Protein AF-A0A838RAI2-F1 (afdb_monomer_lite)

Radius of gyration: 19.01 Å; chains: 1; 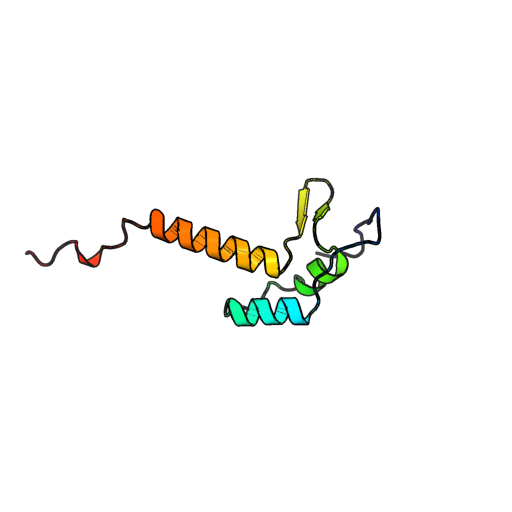bounding box: 58×26×46 Å

Secondary structure (DSSP, 8-state):
--GGGPPPS-S---PPPHHHHHHHHHHHTSPPPTTHHHHHHHH-SEEETTTEEE--HHHHHHHHHHHHHHHHHH-GGG-GGGS----

Foldseek 3Di:
DDPPPADDPDPPAAADAPVLQVVLCVVVVHHDPPCLNVVRRPHHADQGPVPDGNDGSVNCVVVVVVVVVVCVVVVPPPVVVPPDPDD

Structure (mmCIF, N/CA/C/O backbone):
data_AF-A0A838RAI2-F1
#
_entry.id   AF-A0A838RAI2-F1
#
loop_
_atom_site.group_PDB
_atom_site.id
_atom_site.type_symbol
_atom_site.label_atom_id
_atom_site.label_alt_id
_atom_site.label_comp_id
_atom_site.label_asym_id
_atom_site.label_entity_id
_atom_site.label_seq_id
_atom_site.pdbx_PDB_ins_code
_atom_site.Cartn_x
_atom_site.Cartn_y
_atom_site.Cartn_z
_atom_site.occupancy
_atom_site.B_iso_or_equiv
_atom_site.auth_seq_id
_atom_site.auth_comp_id
_atom_site.auth_asym_id
_atom_site.auth_atom_id
_atom_site.pdbx_PDB_model_num
ATOM 1 N N . MET A 1 1 ? -5.919 -8.488 -13.825 1.00 54.62 1 MET A N 1
ATOM 2 C CA . MET A 1 1 ? -5.062 -7.646 -14.687 1.00 54.62 1 MET A CA 1
ATOM 3 C C . MET A 1 1 ? -3.723 -8.337 -14.814 1.00 54.62 1 MET A C 1
ATOM 5 O O . MET A 1 1 ? -3.250 -8.863 -13.818 1.00 54.62 1 MET A O 1
ATOM 9 N N . ASP A 1 2 ? -3.162 -8.374 -16.016 1.00 65.00 2 ASP A N 1
ATOM 10 C CA . ASP A 1 2 ? -1.833 -8.927 -16.264 1.00 65.00 2 ASP A CA 1
ATOM 11 C C . ASP A 1 2 ? -0.828 -7.769 -16.349 1.00 65.00 2 ASP A C 1
ATOM 13 O O . ASP A 1 2 ? -0.927 -6.915 -17.233 1.00 65.00 2 ASP A O 1
ATOM 17 N N . PHE A 1 3 ? 0.091 -7.706 -15.386 1.00 66.56 3 PHE A N 1
ATOM 18 C CA . PHE A 1 3 ? 1.085 -6.637 -15.267 1.00 66.56 3 PHE A CA 1
ATOM 19 C C . PHE A 1 3 ? 2.337 -6.896 -16.121 1.00 66.56 3 PHE A C 1
ATOM 21 O O . PHE A 1 3 ? 3.276 -6.101 -16.086 1.00 66.56 3 PHE A O 1
ATOM 28 N N . GLU A 1 4 ? 2.373 -7.981 -16.908 1.00 66.38 4 GLU A N 1
ATOM 29 C CA . GLU A 1 4 ? 3.533 -8.326 -17.737 1.00 66.38 4 GLU A CA 1
ATOM 30 C C . GLU A 1 4 ? 3.812 -7.360 -18.886 1.00 66.38 4 GLU A C 1
ATOM 32 O O . GLU A 1 4 ? 4.949 -7.262 -19.344 1.00 66.38 4 GLU A O 1
ATOM 37 N N . LYS A 1 5 ? 2.803 -6.602 -19.318 1.00 66.94 5 LYS A N 1
ATOM 38 C CA . LYS A 1 5 ? 2.890 -5.721 -20.491 1.00 66.94 5 LYS A CA 1
ATOM 39 C C . LYS A 1 5 ? 3.248 -4.270 -20.162 1.00 66.94 5 LYS A C 1
ATOM 41 O O . LYS A 1 5 ? 3.207 -3.425 -21.053 1.00 66.94 5 LYS A O 1
ATOM 46 N N . ILE A 1 6 ? 3.566 -3.958 -18.905 1.00 69.44 6 ILE A N 1
ATOM 47 C CA . ILE A 1 6 ? 3.905 -2.589 -18.501 1.00 69.44 6 ILE A CA 1
ATOM 48 C C . ILE A 1 6 ? 5.378 -2.320 -18.818 1.00 69.44 6 ILE A C 1
ATOM 50 O O . ILE A 1 6 ? 6.274 -2.952 -18.260 1.00 69.44 6 ILE A O 1
ATOM 54 N N . TYR A 1 7 ? 5.620 -1.368 -19.721 1.00 68.50 7 TYR A N 1
ATOM 55 C CA . TYR A 1 7 ? 6.959 -0.887 -20.049 1.00 68.50 7 TYR A CA 1
ATOM 56 C C . TYR A 1 7 ? 7.435 0.110 -18.988 1.00 68.50 7 TYR A C 1
ATOM 58 O O . TYR A 1 7 ? 6.834 1.170 -18.803 1.00 68.50 7 TYR A O 1
ATOM 66 N N . LEU A 1 8 ? 8.526 -0.228 -18.302 1.00 70.12 8 LEU A N 1
ATOM 67 C CA . LEU A 1 8 ? 9.166 0.628 -17.308 1.00 70.12 8 LEU A CA 1
ATOM 68 C C . LEU A 1 8 ? 10.342 1.363 -17.957 1.00 70.12 8 LEU A C 1
ATOM 70 O O . LEU A 1 8 ? 11.264 0.737 -18.474 1.00 70.12 8 LEU A O 1
ATOM 74 N N . VAL A 1 9 ? 10.321 2.697 -17.914 1.00 69.19 9 VAL A N 1
ATOM 75 C CA . VAL A 1 9 ? 11.386 3.543 -18.489 1.00 69.19 9 VAL A CA 1
ATOM 76 C C . VAL A 1 9 ? 12.683 3.467 -17.664 1.00 69.19 9 VAL A C 1
ATOM 78 O O . VAL A 1 9 ? 13.765 3.707 -18.190 1.00 69.19 9 VAL A O 1
ATOM 81 N N . SER A 1 10 ? 12.594 3.107 -16.379 1.00 66.81 10 SER A N 1
ATOM 82 C CA . SER A 1 10 ? 13.731 2.952 -15.467 1.00 66.81 10 SER A CA 1
ATOM 83 C C . SER A 1 10 ? 13.485 1.804 -14.487 1.00 66.81 10 SER A C 1
ATOM 85 O O . SER A 1 10 ? 12.358 1.609 -14.036 1.00 66.81 10 SER A O 1
ATOM 87 N N . ALA A 1 11 ? 14.547 1.070 -14.144 1.00 67.94 11 ALA A N 1
ATOM 88 C CA . ALA A 1 11 ? 14.520 -0.027 -13.173 1.00 67.94 11 ALA A CA 1
ATOM 89 C C . ALA A 1 11 ? 14.768 0.429 -11.720 1.00 67.94 11 ALA A C 1
ATOM 91 O O . ALA A 1 11 ? 14.663 -0.380 -10.801 1.00 67.94 11 ALA A O 1
ATOM 92 N N . ASN A 1 12 ? 15.087 1.709 -11.495 1.00 75.62 12 ASN A N 1
ATOM 93 C CA . ASN A 1 12 ? 15.285 2.266 -10.154 1.00 75.62 12 ASN A CA 1
ATOM 94 C C . ASN A 1 12 ? 13.931 2.600 -9.517 1.00 75.62 12 ASN A C 1
ATOM 96 O O . ASN A 1 12 ? 13.536 3.764 -9.449 1.00 75.62 12 ASN A O 1
ATOM 100 N N . LEU A 1 13 ? 13.211 1.560 -9.103 1.00 83.69 13 LEU A N 1
ATOM 101 C CA . LEU A 1 13 ? 11.900 1.662 -8.477 1.00 83.69 13 LEU A CA 1
ATOM 102 C C . LEU A 1 13 ? 12.012 1.498 -6.963 1.00 83.69 13 LEU A C 1
ATOM 104 O O . LEU A 1 13 ? 12.665 0.581 -6.468 1.00 83.69 13 LEU A O 1
ATOM 108 N N . GLU A 1 14 ? 11.329 2.368 -6.227 1.00 86.31 14 GLU A N 1
ATOM 109 C CA . GLU A 1 14 ? 11.086 2.168 -4.802 1.00 86.31 14 GLU A CA 1
ATOM 110 C C . GLU A 1 14 ? 9.939 1.165 -4.657 1.00 86.31 14 GLU A C 1
ATOM 112 O O . GLU A 1 14 ? 8.776 1.510 -4.849 1.00 86.31 14 GLU A O 1
ATOM 117 N N . VAL A 1 15 ? 10.262 -0.096 -4.389 1.00 90.56 15 VAL A N 1
ATOM 118 C CA . VAL A 1 15 ? 9.281 -1.184 -4.294 1.00 90.56 15 VAL A CA 1
ATOM 119 C C . VAL A 1 15 ? 9.022 -1.558 -2.842 1.00 90.56 15 VAL A C 1
ATOM 121 O O . VAL A 1 15 ? 9.906 -1.451 -1.995 1.00 90.56 15 VAL A O 1
ATOM 124 N N . ALA A 1 16 ? 7.810 -2.028 -2.561 1.00 91.69 16 ALA A N 1
ATOM 125 C CA . ALA A 1 16 ? 7.503 -2.654 -1.281 1.00 91.69 16 ALA A CA 1
ATOM 126 C C . ALA A 1 16 ? 7.882 -4.137 -1.308 1.00 91.69 16 ALA A C 1
ATOM 128 O O . ALA A 1 16 ? 7.847 -4.771 -2.361 1.00 91.69 16 ALA A O 1
ATOM 129 N N . SER A 1 17 ? 8.209 -4.700 -0.150 1.00 92.06 17 SER A N 1
ATOM 130 C CA . SER A 1 17 ? 8.376 -6.142 0.033 1.00 92.06 17 SER A CA 1
ATOM 131 C C . SER A 1 17 ? 7.040 -6.828 0.341 1.00 92.06 17 SER A C 1
ATOM 133 O O . SER A 1 17 ? 6.063 -6.188 0.738 1.00 92.06 17 SER A O 1
ATOM 135 N N . ALA A 1 18 ? 7.000 -8.157 0.217 1.00 92.06 18 ALA A N 1
ATOM 136 C CA . ALA A 1 18 ? 5.853 -8.944 0.674 1.00 92.06 18 ALA A CA 1
ATOM 137 C C . ALA A 1 18 ? 5.586 -8.754 2.182 1.00 92.06 18 ALA A C 1
ATOM 139 O O . ALA A 1 18 ? 4.432 -8.702 2.602 1.00 92.06 18 ALA A O 1
ATOM 140 N N . ASP A 1 19 ? 6.640 -8.567 2.981 1.00 93.62 19 ASP A N 1
ATOM 141 C CA . ASP A 1 19 ? 6.524 -8.317 4.420 1.00 93.62 19 ASP A CA 1
ATOM 142 C C . ASP A 1 19 ? 5.933 -6.935 4.731 1.00 93.62 19 ASP A C 1
ATOM 144 O O . ASP A 1 19 ? 5.298 -6.755 5.770 1.00 93.62 19 ASP A O 1
ATOM 148 N N . ASP A 1 20 ? 6.122 -5.940 3.860 1.00 94.38 20 ASP A N 1
ATOM 149 C CA . ASP A 1 20 ? 5.461 -4.635 4.000 1.00 94.38 20 ASP A CA 1
ATOM 150 C C . ASP A 1 20 ? 3.955 -4.746 3.746 1.00 94.38 20 ASP A C 1
ATOM 152 O O . ASP A 1 20 ? 3.160 -4.132 4.456 1.00 94.38 20 ASP A O 1
ATOM 156 N N . VAL A 1 21 ? 3.552 -5.555 2.760 1.00 94.50 21 VAL A N 1
ATOM 157 C CA . VAL A 1 21 ? 2.133 -5.813 2.463 1.00 94.50 21 VAL A CA 1
ATOM 158 C C . VAL A 1 21 ? 1.479 -6.574 3.610 1.00 94.50 21 VAL A C 1
ATOM 160 O O . VAL A 1 21 ? 0.422 -6.168 4.079 1.00 94.50 21 VAL A O 1
ATOM 163 N N . LYS A 1 22 ? 2.144 -7.607 4.132 1.00 94.69 22 LYS A N 1
ATOM 164 C CA . LYS A 1 22 ? 1.631 -8.368 5.273 1.00 94.69 22 LYS A CA 1
ATOM 165 C C . LYS A 1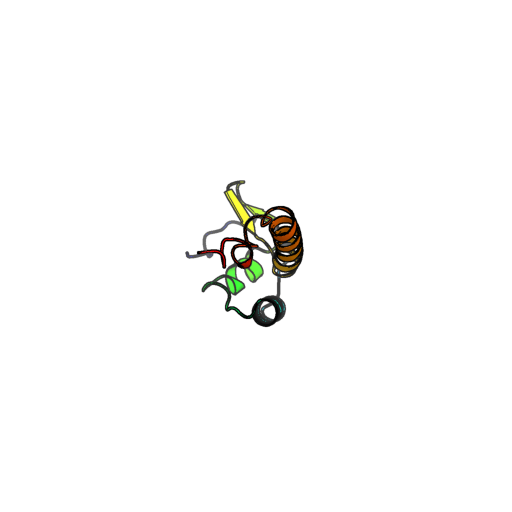 22 ? 1.460 -7.493 6.518 1.00 94.69 22 LYS A C 1
ATOM 167 O O . LYS A 1 22 ? 0.427 -7.549 7.174 1.00 94.69 22 LYS A O 1
ATOM 172 N N . ARG A 1 23 ? 2.438 -6.631 6.820 1.00 94.81 23 ARG A N 1
ATOM 173 C CA . ARG A 1 23 ? 2.335 -5.675 7.937 1.00 94.81 23 ARG A CA 1
ATOM 174 C C . ARG A 1 23 ? 1.179 -4.692 7.764 1.00 94.81 23 ARG A C 1
ATOM 176 O O . ARG A 1 23 ? 0.557 -4.307 8.749 1.00 94.81 23 ARG A O 1
ATOM 183 N N . LEU A 1 24 ? 0.893 -4.278 6.531 1.00 94.88 24 LEU A N 1
ATOM 184 C CA . LEU A 1 24 ? -0.260 -3.435 6.224 1.00 94.88 24 LEU A CA 1
ATOM 185 C C . LEU A 1 24 ? -1.581 -4.169 6.478 1.00 94.88 24 LEU A C 1
ATOM 187 O O . LEU A 1 24 ? -2.466 -3.597 7.107 1.00 94.88 24 LEU A O 1
ATOM 191 N N . GLU A 1 25 ? -1.706 -5.413 6.019 1.00 96.00 25 GLU A N 1
ATOM 192 C CA . GLU A 1 25 ? -2.893 -6.249 6.248 1.00 96.00 25 GLU A CA 1
ATOM 193 C C . GLU A 1 25 ? -3.127 -6.480 7.744 1.00 96.00 25 GLU A C 1
ATOM 195 O O . GLU A 1 25 ? -4.225 -6.251 8.248 1.00 96.00 25 GLU A O 1
ATOM 200 N N . GLU A 1 26 ? -2.067 -6.825 8.482 1.00 95.38 26 GLU A N 1
ATOM 201 C CA . GLU A 1 26 ? -2.096 -6.967 9.941 1.00 95.38 26 GLU A CA 1
ATOM 202 C C . GLU A 1 26 ? -2.522 -5.664 10.637 1.00 95.38 26 GLU A C 1
ATOM 204 O O . GLU A 1 26 ? -3.284 -5.700 11.602 1.00 95.38 26 GLU A O 1
ATOM 209 N N . HIS A 1 27 ? -2.066 -4.506 10.148 1.00 93.56 27 HIS A N 1
ATOM 210 C CA . HIS A 1 27 ? -2.409 -3.208 10.730 1.00 93.56 27 HIS A CA 1
ATOM 211 C C . HIS A 1 27 ? -3.856 -2.787 10.449 1.00 93.56 27 HIS A C 1
ATOM 213 O O . HIS A 1 27 ? -4.511 -2.214 11.319 1.00 93.56 27 HIS A O 1
ATOM 219 N N . LEU A 1 28 ? -4.353 -3.032 9.235 1.00 92.69 28 LEU A N 1
ATOM 220 C CA . LEU A 1 28 ? -5.716 -2.667 8.842 1.00 92.69 28 LEU A CA 1
ATOM 221 C C . LEU A 1 28 ? -6.753 -3.719 9.263 1.00 92.69 28 LEU A C 1
ATOM 223 O O . LEU A 1 28 ? -7.946 -3.420 9.268 1.00 92.69 28 LEU A O 1
ATOM 227 N N . GLY A 1 29 ? -6.314 -4.930 9.621 1.00 94.31 29 GLY A N 1
ATOM 228 C CA . GLY A 1 29 ? -7.183 -6.052 9.972 1.00 94.31 29 GLY A CA 1
ATOM 229 C C . GLY A 1 29 ? -7.972 -6.606 8.783 1.00 94.31 29 GLY A C 1
ATOM 230 O O . GLY A 1 29 ? -9.027 -7.206 8.985 1.00 94.31 29 GLY A O 1
ATOM 231 N N . VAL A 1 30 ? -7.499 -6.370 7.556 1.00 93.50 30 VAL A N 1
ATOM 232 C CA . VAL A 1 30 ? -8.134 -6.811 6.306 1.00 93.50 30 VAL A CA 1
ATOM 233 C C . VAL A 1 30 ? -7.078 -7.243 5.296 1.00 93.50 30 VAL A C 1
ATOM 235 O O . VAL A 1 30 ? -5.994 -6.662 5.244 1.00 93.50 30 VAL A O 1
ATOM 238 N N . ASP A 1 31 ? -7.424 -8.217 4.460 1.00 95.00 31 ASP A N 1
ATOM 239 C CA . ASP A 1 31 ? -6.559 -8.670 3.372 1.00 95.00 31 ASP A CA 1
ATOM 240 C C . ASP A 1 31 ? -6.541 -7.650 2.225 1.00 95.00 31 ASP A C 1
ATOM 242 O O . ASP A 1 31 ? -7.561 -7.036 1.884 1.00 95.00 31 ASP A O 1
ATOM 246 N N . MET A 1 32 ? -5.385 -7.491 1.582 1.00 92.94 32 MET A N 1
ATOM 247 C CA . MET A 1 32 ? -5.275 -6.677 0.380 1.00 92.94 32 MET A CA 1
ATOM 248 C C . MET A 1 32 ? -5.892 -7.401 -0.823 1.00 92.94 32 MET A C 1
ATOM 250 O O . MET A 1 32 ? -5.891 -8.633 -0.899 1.00 92.94 32 MET A O 1
ATOM 254 N N . PRO A 1 33 ? -6.384 -6.654 -1.829 1.00 93.19 33 PRO A N 1
ATOM 255 C CA . PRO A 1 33 ? -6.922 -7.256 -3.039 1.00 93.19 33 PRO A CA 1
ATOM 256 C C . PRO A 1 33 ? -5.921 -8.187 -3.731 1.00 93.19 33 PRO A C 1
ATOM 258 O O . PRO A 1 33 ? -4.719 -7.911 -3.804 1.00 93.19 33 PRO A O 1
ATOM 261 N N . VAL A 1 34 ? -6.440 -9.262 -4.329 1.00 92.19 34 VAL A N 1
ATOM 262 C CA . VAL A 1 34 ? -5.634 -10.226 -5.086 1.00 92.19 34 VAL A CA 1
ATOM 263 C C . VAL A 1 34 ? -4.791 -9.504 -6.142 1.00 92.19 34 VAL A C 1
ATOM 265 O O . VAL A 1 34 ? -5.308 -8.776 -6.989 1.00 92.19 34 VAL A O 1
ATOM 268 N N . GLY A 1 35 ? -3.478 -9.734 -6.102 1.00 89.88 35 GLY A N 1
ATOM 269 C CA . GLY A 1 35 ? -2.514 -9.140 -7.030 1.00 89.88 35 GLY A CA 1
ATOM 270 C C . GLY A 1 35 ? -1.888 -7.824 -6.562 1.00 89.88 35 GLY A C 1
ATOM 271 O O . GLY A 1 35 ? -0.926 -7.385 -7.190 1.00 89.88 35 GLY A O 1
ATOM 272 N N . TYR A 1 36 ? -2.346 -7.235 -5.451 1.00 91.88 36 TYR A N 1
ATOM 273 C CA . TYR A 1 36 ? -1.763 -6.007 -4.901 1.00 91.88 36 TYR A CA 1
ATOM 274 C C . TYR A 1 36 ? -0.277 -6.166 -4.543 1.00 91.88 36 TYR A C 1
ATOM 276 O O . TYR A 1 36 ? 0.529 -5.313 -4.903 1.00 91.88 36 TYR A O 1
ATOM 284 N N . ALA A 1 37 ? 0.116 -7.284 -3.923 1.00 91.94 37 ALA A N 1
ATOM 285 C CA . ALA A 1 37 ? 1.520 -7.536 -3.593 1.00 91.94 37 ALA A CA 1
ATOM 286 C C . ALA A 1 37 ? 2.423 -7.517 -4.840 1.00 91.94 37 ALA A C 1
ATOM 288 O O . ALA A 1 37 ? 3.421 -6.806 -4.876 1.00 91.94 37 ALA A O 1
ATOM 289 N N . ASN A 1 38 ? 2.024 -8.220 -5.906 1.00 90.06 38 ASN A N 1
ATOM 290 C CA . ASN A 1 38 ? 2.754 -8.214 -7.178 1.00 90.06 38 ASN A CA 1
ATOM 291 C C . ASN A 1 38 ? 2.798 -6.800 -7.785 1.00 90.06 38 ASN A C 1
ATOM 293 O O . ASN A 1 38 ? 3.850 -6.345 -8.227 1.00 90.06 38 ASN A O 1
ATOM 297 N N . TYR A 1 39 ? 1.678 -6.079 -7.730 1.00 89.31 39 TYR A N 1
ATOM 298 C CA . TYR A 1 39 ? 1.566 -4.708 -8.218 1.00 89.31 39 TYR A CA 1
ATOM 299 C C . TYR A 1 39 ? 2.589 -3.762 -7.566 1.00 89.31 39 TYR A C 1
ATOM 301 O O . TYR A 1 39 ? 3.355 -3.113 -8.280 1.00 89.31 39 TYR A O 1
ATOM 309 N N . VAL A 1 40 ? 2.674 -3.726 -6.231 1.00 92.00 40 VAL A N 1
ATOM 310 C CA . VAL A 1 40 ? 3.612 -2.831 -5.521 1.00 92.00 40 VAL A CA 1
ATOM 311 C C . VAL A 1 40 ? 5.064 -3.301 -5.572 1.00 92.00 40 VAL A C 1
ATOM 313 O O . VAL A 1 40 ? 5.969 -2.468 -5.578 1.00 92.00 40 VAL A O 1
ATOM 316 N N . MET A 1 41 ? 5.299 -4.613 -5.651 1.00 90.81 41 MET A N 1
ATOM 317 C CA . MET A 1 41 ? 6.643 -5.190 -5.767 1.00 90.81 41 MET A CA 1
ATOM 318 C C . MET A 1 41 ? 7.251 -4.988 -7.159 1.00 90.81 41 MET A C 1
ATOM 320 O O . MET A 1 41 ? 8.469 -4.932 -7.292 1.00 90.81 41 MET A O 1
ATOM 324 N N . ARG A 1 42 ? 6.419 -4.914 -8.206 1.00 87.19 42 ARG A N 1
ATOM 325 C CA . ARG A 1 42 ? 6.876 -4.823 -9.600 1.00 87.19 42 ARG A CA 1
ATOM 326 C C . ARG A 1 42 ? 6.910 -3.399 -10.125 1.00 87.19 42 ARG A C 1
ATOM 328 O O . ARG A 1 42 ? 7.837 -3.045 -10.845 1.00 87.19 42 ARG A O 1
ATOM 335 N N . LEU A 1 43 ? 5.881 -2.613 -9.821 1.00 87.31 43 LEU A N 1
ATOM 336 C CA . LEU A 1 43 ? 5.792 -1.237 -10.293 1.00 87.31 43 LEU A CA 1
ATOM 337 C C . LEU A 1 43 ? 6.423 -0.270 -9.296 1.00 87.31 43 LEU A C 1
ATOM 339 O O . LEU A 1 43 ? 6.977 0.734 -9.710 1.00 87.31 43 LEU A O 1
ATOM 343 N N . GLY A 1 44 ? 6.394 -0.541 -7.994 1.00 85.75 44 GLY A N 1
ATOM 344 C CA . GLY A 1 44 ? 6.924 0.407 -7.014 1.00 85.75 44 GLY A CA 1
ATOM 345 C C . GLY A 1 44 ? 6.237 1.778 -7.052 1.00 85.75 44 GLY A C 1
ATOM 346 O O . GLY A 1 44 ? 5.317 2.029 -7.831 1.00 85.75 44 GLY A O 1
ATOM 347 N N . ARG A 1 45 ? 6.660 2.682 -6.172 1.00 87.75 45 ARG A N 1
ATOM 348 C CA . ARG A 1 45 ? 6.075 4.016 -6.021 1.00 87.75 45 ARG A CA 1
ATOM 349 C C . ARG A 1 45 ? 6.151 4.792 -7.334 1.00 87.75 45 ARG A C 1
ATOM 351 O O . ARG A 1 45 ? 7.224 4.938 -7.915 1.00 87.75 45 ARG A O 1
ATOM 358 N N . GLY A 1 46 ? 5.031 5.372 -7.762 1.00 84.75 46 GLY A N 1
ATOM 359 C CA . GLY A 1 46 ? 5.036 6.244 -8.933 1.00 84.75 46 GLY A CA 1
ATOM 360 C C . GLY A 1 46 ? 3.669 6.496 -9.545 1.00 84.75 46 GLY A C 1
ATOM 361 O O . GLY A 1 46 ? 2.646 5.979 -9.096 1.00 84.75 46 GLY A O 1
ATOM 362 N N . THR A 1 47 ? 3.670 7.322 -10.591 1.00 84.06 47 THR A N 1
ATOM 363 C CA . THR A 1 47 ? 2.531 7.497 -11.495 1.00 84.06 47 THR A CA 1
ATOM 364 C C . THR A 1 47 ? 2.956 7.058 -12.894 1.00 84.06 47 THR A C 1
ATOM 366 O O . THR A 1 47 ? 3.958 7.529 -13.424 1.00 84.06 47 THR A O 1
ATOM 369 N N . TYR A 1 48 ? 2.197 6.137 -13.471 1.00 82.38 48 TYR A N 1
ATOM 370 C CA . TYR A 1 48 ? 2.416 5.503 -14.758 1.00 82.38 48 TYR A CA 1
ATOM 371 C C . TYR A 1 48 ? 1.407 6.035 -15.768 1.00 82.38 48 TYR A C 1
ATOM 373 O O . TYR A 1 48 ? 0.194 5.953 -15.550 1.00 82.38 48 TYR A O 1
ATOM 381 N N . CYS A 1 49 ? 1.925 6.573 -16.874 1.00 80.44 49 CYS A N 1
ATOM 382 C CA . CYS A 1 49 ? 1.140 7.132 -17.977 1.00 80.44 49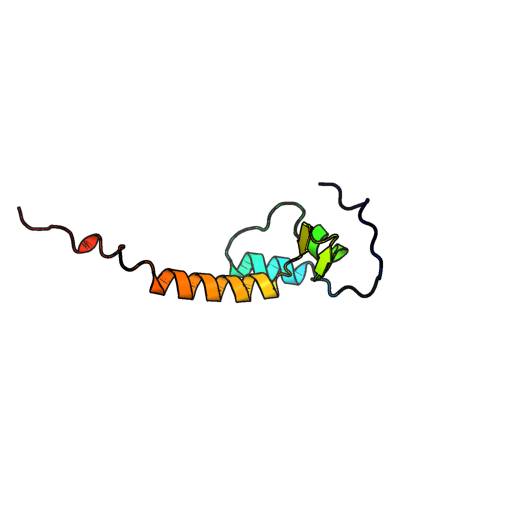 CYS A CA 1
ATOM 383 C C . CYS A 1 49 ? 0.099 8.180 -17.535 1.00 80.44 49 CYS A C 1
ATOM 385 O O . CYS A 1 49 ? -0.920 8.300 -18.193 1.00 80.44 49 CYS A O 1
ATOM 387 N N . ASP A 1 50 ? 0.296 8.870 -16.406 1.00 80.06 50 ASP A N 1
ATOM 388 C CA . ASP A 1 50 ? -0.673 9.788 -15.773 1.00 80.06 50 ASP A CA 1
ATOM 389 C C . ASP A 1 50 ? -2.045 9.186 -15.396 1.00 80.06 50 ASP A C 1
ATOM 391 O O . ASP A 1 50 ? -2.886 9.872 -14.819 1.00 80.06 50 ASP A O 1
ATOM 395 N N . TYR A 1 51 ? -2.262 7.892 -15.644 1.00 81.44 51 TYR A N 1
ATOM 396 C CA . TYR A 1 51 ? -3.528 7.198 -15.383 1.00 81.44 51 TYR A CA 1
ATOM 397 C C . TYR A 1 51 ? -3.466 6.246 -14.190 1.00 81.44 51 TYR A C 1
ATOM 399 O O . TYR A 1 51 ? -4.500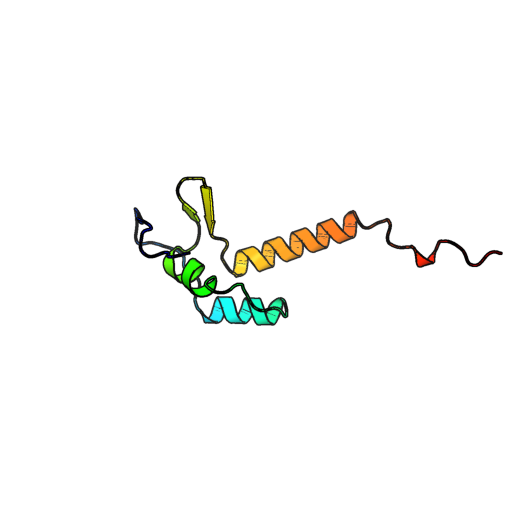 5.914 -13.614 1.00 81.44 51 TYR A O 1
ATOM 407 N N . LEU A 1 52 ? -2.272 5.783 -13.822 1.00 83.12 52 LEU A N 1
ATOM 408 C CA . LEU A 1 52 ? -2.099 4.741 -12.818 1.00 83.12 52 LEU A CA 1
ATOM 409 C C . LEU A 1 52 ? -1.136 5.205 -11.735 1.00 83.12 52 LEU A C 1
ATOM 411 O O . LEU A 1 52 ? 0.054 5.358 -11.983 1.00 83.12 52 LEU A O 1
ATOM 415 N N . ARG A 1 53 ? -1.632 5.392 -10.515 1.00 87.81 53 ARG A N 1
ATOM 416 C CA . ARG A 1 53 ? -0.796 5.693 -9.352 1.00 87.81 53 ARG A CA 1
ATOM 417 C C . ARG A 1 53 ? -0.612 4.444 -8.499 1.00 87.81 53 ARG A C 1
ATOM 419 O O . ARG A 1 53 ? -1.582 3.778 -8.139 1.00 87.81 53 ARG A O 1
ATOM 426 N N . VAL A 1 54 ? 0.632 4.140 -8.151 1.00 90.06 54 VAL A N 1
ATOM 427 C CA . VAL A 1 54 ? 0.967 3.070 -7.209 1.00 90.06 54 VAL A CA 1
ATOM 428 C C . VAL A 1 54 ? 1.137 3.688 -5.829 1.00 90.06 54 VAL A C 1
ATOM 430 O O . VAL A 1 54 ? 2.048 4.489 -5.617 1.00 90.06 54 VAL A O 1
ATOM 433 N N . HIS A 1 55 ? 0.258 3.312 -4.903 1.00 91.31 55 HIS A N 1
ATOM 434 C CA . HIS A 1 55 ? 0.407 3.627 -3.487 1.00 91.31 55 HIS A CA 1
ATOM 435 C C . HIS A 1 55 ? 1.114 2.460 -2.803 1.00 91.31 55 HIS A C 1
ATOM 437 O O . HIS A 1 55 ? 0.641 1.328 -2.874 1.00 91.31 55 HIS A O 1
ATOM 443 N N . LEU A 1 56 ? 2.252 2.734 -2.169 1.00 94.06 56 LEU A N 1
ATOM 444 C CA . LEU A 1 56 ? 2.949 1.750 -1.349 1.00 94.06 56 LEU A CA 1
ATOM 445 C C . LEU A 1 56 ? 2.252 1.568 0.010 1.00 94.06 56 LEU A C 1
ATOM 447 O O . LEU A 1 56 ? 1.574 2.491 0.472 1.00 94.06 56 LEU A O 1
ATOM 451 N N . PRO A 1 57 ? 2.467 0.431 0.700 1.00 94.56 57 PRO A N 1
ATOM 452 C CA . PRO A 1 57 ? 1.867 0.156 2.004 1.00 94.56 57 PRO A CA 1
ATOM 453 C C . PRO A 1 57 ? 2.005 1.283 3.035 1.00 94.56 57 PRO A C 1
ATOM 455 O O . PRO A 1 57 ? 1.028 1.663 3.674 1.00 94.56 57 PRO A O 1
ATOM 458 N N . GLU A 1 58 ? 3.188 1.888 3.148 1.00 92.69 58 GLU A N 1
ATOM 459 C CA . GLU A 1 58 ? 3.423 3.009 4.066 1.00 92.69 58 GLU A CA 1
ATOM 460 C C . GLU A 1 58 ? 2.560 4.240 3.730 1.00 92.69 58 GLU A C 1
ATOM 462 O O . GLU A 1 58 ? 2.032 4.898 4.628 1.00 92.69 58 GLU A O 1
ATOM 467 N N . GLN A 1 59 ? 2.361 4.532 2.439 1.00 91.62 59 GLN A N 1
ATOM 468 C CA . GLN A 1 59 ? 1.510 5.645 2.007 1.00 91.62 59 GLN A CA 1
ATOM 469 C C . GLN A 1 59 ? 0.052 5.394 2.371 1.00 91.62 59 GLN A C 1
ATOM 471 O O . GLN A 1 59 ? -0.618 6.311 2.839 1.00 91.62 59 GLN A O 1
ATOM 476 N N . ILE A 1 60 ? -0.421 4.156 2.198 1.00 92.62 60 ILE A N 1
ATOM 477 C CA . ILE A 1 60 ? -1.784 3.774 2.570 1.00 92.62 60 ILE A CA 1
ATOM 478 C C . ILE A 1 60 ? -2.002 4.004 4.066 1.00 92.62 60 ILE A C 1
ATOM 480 O O . ILE A 1 60 ? -3.002 4.607 4.436 1.00 92.62 60 ILE A O 1
ATOM 484 N N . LEU A 1 61 ? -1.059 3.602 4.924 1.00 92.12 61 LEU A N 1
ATOM 485 C CA . LEU A 1 61 ? -1.163 3.821 6.372 1.00 92.12 61 LEU A CA 1
ATOM 486 C C . LEU A 1 61 ? -1.219 5.307 6.744 1.00 92.12 61 LEU A C 1
ATOM 488 O O . LEU A 1 61 ? -2.039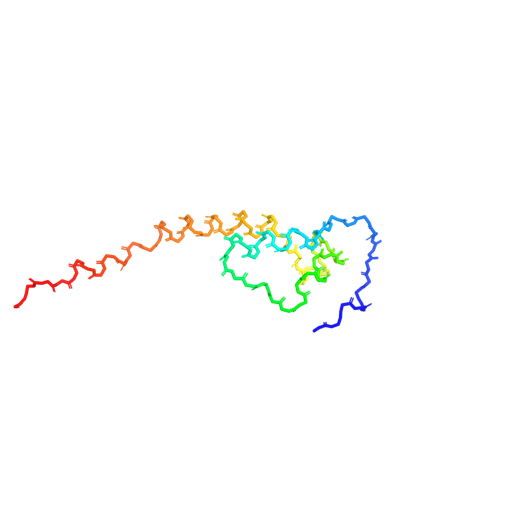 5.716 7.570 1.00 92.12 61 LEU A O 1
ATOM 492 N N . TYR A 1 62 ? -0.363 6.121 6.126 1.00 91.50 62 TYR A N 1
ATOM 493 C CA . TYR A 1 62 ? -0.336 7.562 6.360 1.00 91.50 62 TYR A CA 1
ATOM 494 C C . TYR A 1 62 ? -1.645 8.238 5.925 1.00 91.50 62 TYR A C 1
ATOM 496 O O . TYR A 1 62 ? -2.262 8.973 6.700 1.00 91.50 62 TYR A O 1
ATOM 504 N N . GLU A 1 63 ? -2.101 7.958 4.702 1.00 90.81 63 GLU A N 1
ATOM 505 C CA . GLU A 1 63 ? -3.332 8.526 4.149 1.00 90.81 63 GLU A CA 1
ATOM 506 C C . GLU A 1 63 ? -4.568 8.036 4.910 1.00 90.81 63 GLU A C 1
ATOM 508 O O . GLU A 1 63 ? -5.462 8.834 5.194 1.00 90.81 63 GLU A O 1
ATOM 513 N N . TYR A 1 64 ? -4.595 6.764 5.317 1.00 90.31 64 TYR A N 1
ATOM 514 C CA . TYR A 1 64 ? -5.669 6.189 6.125 1.00 90.31 64 TYR A CA 1
ATOM 515 C C . TYR A 1 64 ? -5.881 6.973 7.420 1.00 90.31 64 TYR A C 1
ATOM 517 O O . TYR A 1 64 ? -7.011 7.349 7.737 1.00 90.31 64 TYR A O 1
ATOM 525 N N . ARG A 1 65 ? -4.799 7.307 8.134 1.00 88.19 65 ARG A N 1
ATOM 526 C CA . ARG A 1 65 ? -4.877 8.110 9.359 1.00 88.19 65 ARG A CA 1
ATOM 527 C C . ARG A 1 65 ? -5.429 9.512 9.100 1.00 88.19 65 ARG A C 1
ATOM 529 O O . ARG A 1 65 ? -6.305 9.960 9.836 1.00 88.19 65 ARG A O 1
ATOM 536 N N . ILE A 1 66 ? -4.963 10.184 8.046 1.00 89.62 66 ILE A N 1
ATOM 537 C CA . ILE A 1 66 ? -5.468 11.514 7.664 1.00 89.62 66 ILE A CA 1
ATOM 538 C C . ILE A 1 66 ? -6.961 11.451 7.352 1.00 89.62 66 ILE A C 1
ATOM 540 O O . ILE A 1 66 ? -7.723 12.322 7.775 1.00 89.62 66 ILE A O 1
ATOM 544 N N . VAL A 1 67 ? -7.391 10.431 6.608 1.00 87.88 67 VAL A N 1
ATOM 545 C CA . VAL A 1 67 ? -8.804 10.232 6.285 1.00 87.88 67 VAL A CA 1
ATOM 546 C C . VAL A 1 67 ? -9.600 10.005 7.563 1.00 87.88 67 VAL A C 1
ATOM 548 O O . VAL A 1 67 ? -10.579 10.710 7.769 1.00 87.88 67 VAL A O 1
ATOM 551 N N . GLN A 1 68 ? -9.164 9.123 8.465 1.00 86.56 68 GLN A N 1
ATOM 552 C CA . GLN A 1 68 ? -9.836 8.919 9.753 1.00 86.56 68 GLN A CA 1
ATOM 553 C C . GLN A 1 68 ? -9.962 10.212 10.572 1.00 86.56 68 GLN A C 1
ATOM 555 O O . GLN A 1 68 ? -11.023 10.479 11.135 1.00 86.56 68 GLN A O 1
ATOM 560 N N . GLU A 1 69 ? -8.908 11.027 10.640 1.00 87.06 69 GLU A N 1
ATOM 561 C CA . GLU A 1 69 ? -8.937 12.319 11.336 1.00 87.06 69 GLU A CA 1
ATOM 562 C C . GLU A 1 69 ? -9.946 13.284 10.697 1.00 87.06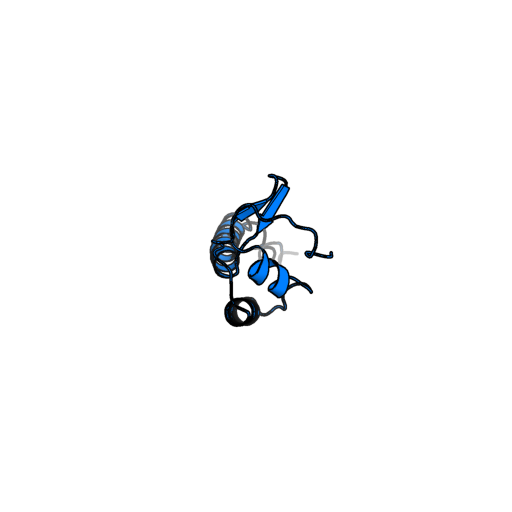 69 GLU A C 1
ATOM 564 O O . GLU A 1 69 ? -10.716 13.928 11.411 1.00 87.06 69 GLU A O 1
ATOM 569 N N . ARG A 1 70 ? -10.021 13.329 9.362 1.00 84.38 70 ARG A N 1
ATOM 570 C CA . ARG A 1 70 ? -11.030 14.121 8.640 1.00 84.38 70 ARG A CA 1
ATOM 571 C C . ARG A 1 70 ? -12.447 13.598 8.852 1.00 84.38 70 ARG A C 1
ATOM 573 O O . ARG A 1 70 ? -13.357 14.399 9.040 1.00 84.38 70 ARG A O 1
ATOM 580 N N . LEU A 1 71 ? -12.649 12.280 8.844 1.00 83.25 71 LEU A N 1
ATOM 581 C CA . LEU A 1 71 ? -13.962 11.689 9.105 1.00 83.25 71 LEU A CA 1
ATOM 582 C C . LEU A 1 71 ? -14.437 12.086 10.509 1.00 83.25 71 LEU A C 1
ATOM 584 O O . LEU A 1 71 ? -15.545 12.588 10.645 1.00 83.25 71 LEU A O 1
ATOM 588 N N . LYS A 1 72 ? -13.578 12.017 11.532 1.00 82.00 72 LYS A N 1
ATOM 589 C CA . LYS A 1 72 ? -13.920 12.473 12.894 1.00 82.00 72 LYS A CA 1
ATOM 590 C C . LYS A 1 72 ? -14.331 13.949 12.969 1.00 82.00 72 LYS A C 1
ATOM 592 O O . LYS A 1 72 ? -15.163 14.299 13.795 1.00 82.00 72 LYS A O 1
ATOM 597 N N . GLN A 1 73 ? -13.762 14.813 12.128 1.00 76.19 73 GLN A N 1
ATOM 598 C CA . GLN A 1 73 ? -14.099 16.244 12.093 1.00 76.19 73 GLN A CA 1
ATOM 599 C C . GLN A 1 73 ? -15.444 16.537 11.412 1.00 76.19 73 GLN A C 1
ATOM 601 O O . GLN A 1 73 ? -16.025 17.595 11.649 1.00 76.19 73 GLN A O 1
ATOM 606 N N . HIS A 1 74 ? -15.937 15.630 10.563 1.00 65.25 74 HIS A N 1
ATOM 607 C CA . HIS A 1 74 ? -17.118 15.862 9.725 1.00 65.25 74 HIS A CA 1
ATOM 608 C C . HIS A 1 74 ? -18.293 14.915 10.006 1.00 65.25 74 HIS A C 1
ATOM 610 O O . HIS A 1 74 ? -19.419 15.231 9.625 1.00 65.25 74 HIS A O 1
ATOM 616 N N . TYR A 1 75 ? -18.081 13.814 10.731 1.00 59.91 75 TYR A N 1
ATOM 617 C CA . TYR A 1 75 ? -19.135 12.929 11.245 1.00 59.91 75 TYR A CA 1
ATOM 618 C C . TYR A 1 75 ? -19.730 13.472 12.558 1.00 59.91 75 TYR A C 1
ATOM 620 O O . TYR A 1 75 ? -19.888 12.767 13.546 1.00 59.91 75 TYR A O 1
ATOM 628 N N . PHE A 1 76 ? -20.080 14.761 12.548 1.00 56.00 76 PHE A N 1
ATOM 629 C CA . PHE A 1 76 ? -20.803 15.457 13.620 1.00 56.00 76 PHE A CA 1
ATOM 630 C C . PHE A 1 76 ? -22.241 14.927 13.811 1.00 56.00 76 PHE A C 1
ATOM 632 O O . PHE A 1 76 ? -22.854 15.152 14.846 1.00 56.00 76 PHE A O 1
ATOM 639 N N . TRP A 1 77 ? -22.789 14.217 12.820 1.00 57.50 77 TRP A N 1
ATOM 640 C CA . TRP A 1 77 ? -24.202 13.820 12.778 1.00 57.50 77 TRP A CA 1
ATOM 641 C C . TRP A 1 77 ? -24.502 12.422 13.344 1.00 57.50 77 TRP A C 1
ATOM 643 O O . TRP A 1 77 ? -25.634 11.965 13.220 1.00 57.50 77 TRP A O 1
ATOM 653 N N . GLU A 1 78 ? -23.527 11.742 13.959 1.00 56.81 78 GLU A N 1
ATOM 654 C CA . GLU A 1 78 ? -23.720 10.404 14.549 1.00 56.81 78 GLU A CA 1
ATOM 655 C C . GLU A 1 78 ? -23.979 10.395 16.068 1.00 56.81 78 GLU A C 1
ATOM 657 O O . GLU A 1 78 ? -24.094 9.321 16.650 1.00 56.81 78 GLU A O 1
ATOM 662 N N . ASP A 1 79 ? -24.230 11.546 16.706 1.00 56.59 79 ASP A N 1
ATOM 663 C CA . ASP A 1 79 ? -24.967 11.587 17.987 1.00 56.59 79 ASP A CA 1
ATOM 664 C C . ASP A 1 79 ? -26.473 11.321 17.745 1.00 56.59 79 ASP A C 1
ATOM 666 O O . ASP A 1 79 ? -27.351 12.076 18.165 1.00 56.59 79 ASP A O 1
ATOM 670 N N . ILE A 1 80 ? -26.806 10.235 17.039 1.00 55.41 80 ILE A N 1
ATOM 671 C CA . ILE A 1 80 ? -28.197 9.791 16.831 1.00 55.41 80 ILE A CA 1
ATOM 672 C C . ILE A 1 80 ? -28.810 9.318 18.159 1.00 55.41 80 ILE A C 1
ATOM 674 O O . ILE A 1 80 ? -30.022 9.407 18.340 1.00 55.41 80 ILE A O 1
ATOM 678 N N . ASP A 1 81 ? -27.982 8.944 19.141 1.00 56.84 81 ASP A N 1
ATOM 679 C CA . ASP A 1 81 ? -28.424 8.627 20.507 1.00 56.84 81 ASP A CA 1
ATOM 680 C C . ASP A 1 81 ? -28.990 9.844 21.270 1.00 56.84 81 ASP A C 1
ATOM 682 O O . ASP A 1 81 ? -29.567 9.685 22.348 1.00 56.84 81 ASP A O 1
ATOM 686 N N . SER A 1 82 ? -28.866 11.059 20.719 1.00 55.72 82 SER A N 1
ATOM 687 C CA . SER A 1 82 ? -29.480 12.274 21.271 1.00 55.72 82 SER A CA 1
ATOM 688 C C . SER A 1 82 ? -30.875 12.585 20.704 1.00 55.72 82 SER A C 1
ATOM 690 O O . SER A 1 82 ? -31.545 13.496 21.199 1.00 55.72 82 SER A O 1
ATOM 692 N N . ILE A 1 83 ? -31.354 11.819 19.714 1.00 57.34 83 ILE A N 1
ATOM 693 C CA . ILE A 1 83 ? -32.684 11.997 19.123 1.00 57.34 83 ILE A CA 1
ATOM 694 C C . ILE A 1 83 ? -33.670 11.021 19.787 1.00 57.34 83 ILE A C 1
ATOM 696 O O . ILE A 1 83 ? -33.900 9.909 19.329 1.00 57.34 83 ILE A O 1
ATOM 700 N N . ASP A 1 84 ? -34.279 11.526 20.862 1.00 51.28 84 ASP A N 1
ATOM 701 C CA . ASP A 1 84 ? -35.603 11.167 21.392 1.00 51.28 84 ASP A CA 1
ATOM 702 C C . ASP A 1 84 ? -35.733 9.952 22.347 1.00 51.28 84 ASP A C 1
ATOM 704 O O . ASP A 1 84 ? -35.997 8.812 21.967 1.00 51.28 84 ASP A O 1
ATOM 708 N N . LYS A 1 85 ? -35.671 10.247 23.655 1.00 49.84 85 LYS A N 1
ATOM 709 C CA . LYS A 1 85 ? -36.413 9.513 24.702 1.00 49.84 85 LYS A CA 1
ATOM 710 C C . LYS A 1 85 ? -37.440 10.433 25.368 1.00 49.84 85 LYS A C 1
ATOM 712 O O . LYS A 1 85 ? -37.450 10.581 26.590 1.00 49.84 85 LYS A O 1
ATOM 717 N N . SER A 1 86 ? -38.278 11.087 24.572 1.00 52.00 86 SER A N 1
ATOM 718 C CA . SER A 1 86 ? -39.374 11.914 25.071 1.00 52.00 86 SER A CA 1
ATOM 719 C C . SER A 1 86 ? -40.633 11.790 24.214 1.00 52.00 86 SER A C 1
ATOM 721 O O . SER A 1 86 ? -41.029 12.761 23.579 1.00 52.00 86 SER A O 1
ATOM 723 N N . GLN A 1 87 ? -41.308 10.636 24.278 1.00 41.34 87 GLN A N 1
ATOM 724 C CA . GLN A 1 87 ? -42.776 10.550 24.218 1.00 41.34 87 GLN A CA 1
ATOM 725 C C . GLN A 1 87 ? -43.297 9.448 25.139 1.00 41.34 87 GLN A C 1
ATOM 727 O O . GLN A 1 87 ? -42.680 8.360 25.171 1.00 41.34 87 GLN A O 1
#

Sequence (87 aa):
MDFEKIYLVSANLEVASADDVKRLEEHLGVDMPVGYANYVMRLGRGTYCDYLRVHLPEQILYEYRIVQERLKQHYFWEDIDSIDKSQ

pLDDT: mean 80.98, std 14.41, range [41.34, 96.0]